Protein AF-A0AAW5EFV9-F1 (afdb_monomer)

Radius of gyration: 12.36 Å; Cα contacts (8 Å, |Δi|>4): 25; chains: 1; bounding box: 32×16×27 Å

Foldseek 3Di:
DPDPPDDDDDDPPPCCPPPVNVVVVDVCPDPVVQVVCCVPCVPVDHDPD

InterPro domains:
  IPR004872 Lipoprote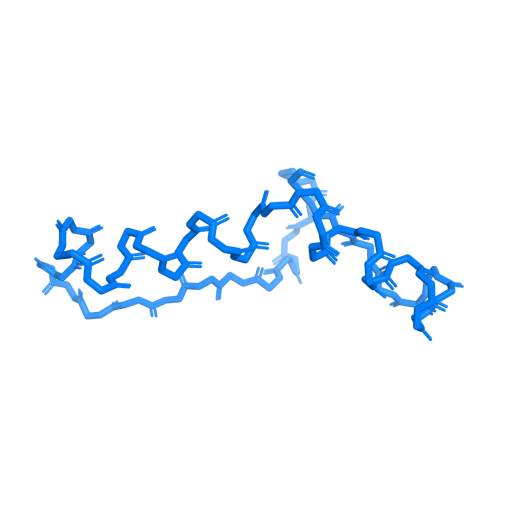in NlpA family [PF03180] (1-49)

Secondary structure (DSSP, 8-state):
---TT-------TT-TTSHHHHHHHHHHTSHHHHHHHHHHHTTSS----

Organism: Campylobacter jejuni (NCBI:txid197)

pLDDT: mean 94.36, std 7.96, range [51.31, 98.19]

Sequence (49 aa):
KDSLYAIVLAVRQGDEKNEKSLILKEILTSDKIKNFINEQYKGSVIPTF

Structure (mmCIF, N/CA/C/O backbone):
data_AF-A0AAW5EFV9-F1
#
_entry.id   AF-A0AAW5EFV9-F1
#
loop_
_atom_site.group_PDB
_atom_site.id
_atom_site.type_symbol
_atom_site.label_atom_id
_atom_site.label_alt_id
_atom_site.label_comp_id
_atom_site.label_asym_id
_atom_site.label_entity_id
_atom_site.label_seq_id
_a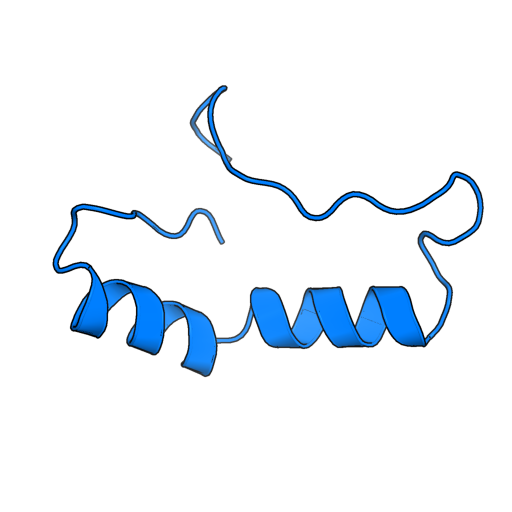tom_site.pdbx_PDB_ins_code
_atom_site.Cartn_x
_atom_site.Cartn_y
_atom_site.Cartn_z
_atom_site.occupancy
_atom_site.B_iso_or_equiv
_atom_site.auth_seq_id
_atom_site.auth_comp_id
_atom_site.auth_asym_id
_atom_site.auth_atom_id
_atom_site.pdbx_PDB_model_num
ATOM 1 N N . LYS A 1 1 ? -1.760 10.053 -5.502 1.00 51.31 1 LYS A N 1
ATOM 2 C CA . LYS A 1 1 ? -3.231 9.907 -5.709 1.00 51.31 1 LYS A CA 1
ATOM 3 C C . LYS A 1 1 ? -3.591 10.009 -7.202 1.00 51.31 1 LYS A C 1
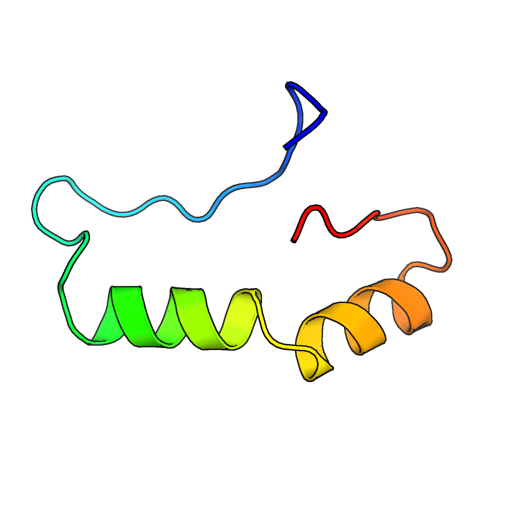ATOM 5 O O . LYS A 1 1 ? -4.720 10.335 -7.544 1.00 51.31 1 LYS A O 1
ATOM 10 N N . ASP A 1 2 ? -2.633 9.688 -8.079 1.00 67.12 2 ASP A N 1
ATOM 11 C CA . ASP A 1 2 ? -2.537 10.298 -9.415 1.00 67.12 2 ASP A CA 1
ATOM 12 C C . ASP A 1 2 ? -2.670 9.268 -10.547 1.00 67.12 2 ASP A C 1
ATOM 14 O O . ASP A 1 2 ? -2.453 9.579 -11.711 1.00 67.12 2 ASP A O 1
ATOM 18 N N . SER A 1 3 ? -3.033 8.027 -10.209 1.00 83.50 3 SER A N 1
ATOM 19 C CA . SER A 1 3 ? -3.255 6.942 -11.164 1.00 83.50 3 SER A CA 1
ATOM 20 C C . SER A 1 3 ? -4.496 6.145 -10.780 1.00 83.50 3 SER A C 1
ATOM 22 O O . SER A 1 3 ? -4.675 5.791 -9.614 1.00 83.50 3 SER A O 1
ATOM 24 N N . LEU A 1 4 ? -5.320 5.818 -11.779 1.00 90.69 4 LEU A N 1
ATOM 25 C CA . LEU A 1 4 ? -6.476 4.924 -11.639 1.00 90.69 4 LEU A CA 1
ATOM 26 C C . LEU A 1 4 ? -6.070 3.458 -11.396 1.00 90.69 4 LEU A C 1
ATOM 28 O O . LEU A 1 4 ? -6.923 2.634 -11.086 1.00 90.69 4 LEU A O 1
ATOM 32 N N . TYR A 1 5 ? -4.777 3.142 -11.515 1.00 90.25 5 TYR A N 1
ATOM 33 C CA . TYR A 1 5 ? -4.217 1.796 -11.368 1.00 90.25 5 TYR A CA 1
ATOM 34 C C . TYR A 1 5 ? -3.355 1.641 -10.109 1.00 90.25 5 TYR A C 1
ATOM 36 O O . TYR A 1 5 ? -2.557 0.710 -10.010 1.00 90.25 5 TYR A O 1
ATOM 44 N N . ALA A 1 6 ? -3.466 2.565 -9.151 1.00 92.81 6 ALA A N 1
ATOM 45 C CA . ALA A 1 6 ? -2.758 2.438 -7.884 1.00 92.81 6 ALA A CA 1
ATOM 46 C C . ALA A 1 6 ? -3.222 1.178 -7.131 1.00 92.81 6 ALA A C 1
ATOM 48 O O . ALA A 1 6 ? -4.419 0.929 -6.985 1.00 92.81 6 ALA A O 1
ATOM 49 N N . ILE A 1 7 ? -2.265 0.397 -6.627 1.00 92.56 7 ILE A N 1
ATOM 50 C CA . ILE A 1 7 ? -2.550 -0.742 -5.750 1.00 92.56 7 ILE A CA 1
ATOM 51 C C . ILE A 1 7 ? -2.987 -0.198 -4.386 1.00 92.56 7 ILE A C 1
ATOM 53 O O . ILE A 1 7 ? -2.337 0.688 -3.830 1.00 92.56 7 ILE A O 1
ATOM 57 N N . VAL A 1 8 ? -4.081 -0.732 -3.841 1.00 93.81 8 VAL A N 1
ATOM 58 C CA . VAL A 1 8 ? -4.666 -0.280 -2.571 1.00 93.81 8 VAL A CA 1
ATOM 59 C C . VAL A 1 8 ? -4.814 -1.426 -1.577 1.00 93.81 8 VAL A C 1
ATOM 61 O O . VAL A 1 8 ? -5.063 -2.571 -1.953 1.00 93.81 8 VAL A O 1
ATOM 64 N N . LEU A 1 9 ? -4.698 -1.101 -0.289 1.00 94.75 9 LEU A N 1
ATOM 65 C CA . LEU A 1 9 ? -5.088 -2.001 0.791 1.00 94.75 9 LEU A CA 1
ATOM 66 C C . LEU A 1 9 ? -6.617 -2.012 0.901 1.00 94.75 9 LEU A C 1
ATOM 68 O O . LEU A 1 9 ? -7.226 -0.976 1.167 1.00 94.75 9 LEU A O 1
ATOM 7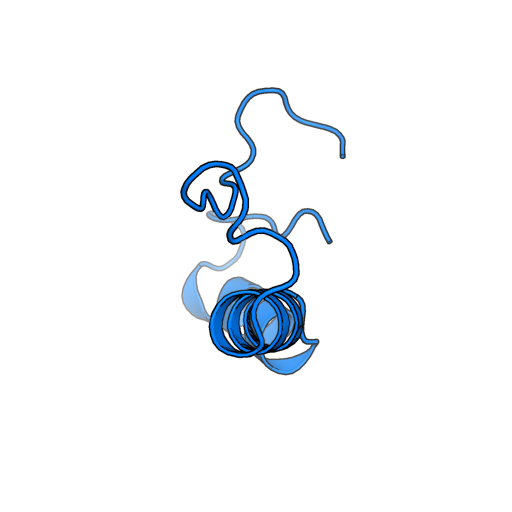2 N N . ALA A 1 10 ? -7.219 -3.185 0.733 1.00 96.56 10 ALA A N 1
ATOM 73 C CA . ALA A 1 10 ? -8.644 -3.405 0.945 1.00 96.56 10 ALA A CA 1
ATOM 74 C C . ALA A 1 10 ? -8.877 -4.182 2.246 1.00 96.56 10 ALA A C 1
ATOM 76 O O . ALA A 1 10 ? -8.128 -5.100 2.583 1.00 96.56 10 ALA A O 1
ATOM 77 N N . VAL A 1 11 ? -9.941 -3.827 2.959 1.00 97.44 11 VAL A N 1
ATOM 78 C CA . VAL A 1 11 ? -10.409 -4.517 4.166 1.00 97.44 11 VAL A CA 1
ATOM 79 C C . VAL A 1 11 ? -11.907 -4.784 4.045 1.00 97.44 11 VAL A C 1
ATOM 81 O O . VAL A 1 11 ? -12.572 -4.209 3.182 1.00 97.44 11 VAL A O 1
ATOM 84 N N . ARG A 1 12 ? -12.452 -5.671 4.886 1.00 97.94 12 ARG A N 1
ATOM 85 C CA . ARG A 1 12 ? -13.908 -5.855 4.958 1.00 97.94 12 ARG A CA 1
ATOM 86 C C . ARG A 1 12 ? -14.568 -4.584 5.485 1.00 97.94 12 ARG A C 1
ATOM 88 O O . ARG A 1 12 ? -13.982 -3.863 6.290 1.00 97.94 12 ARG A O 1
ATOM 95 N N . GLN A 1 13 ? -15.805 -4.352 5.063 1.00 97.62 13 GLN A N 1
ATOM 96 C CA . GLN A 1 13 ? -16.608 -3.244 5.565 1.00 97.62 13 GLN A CA 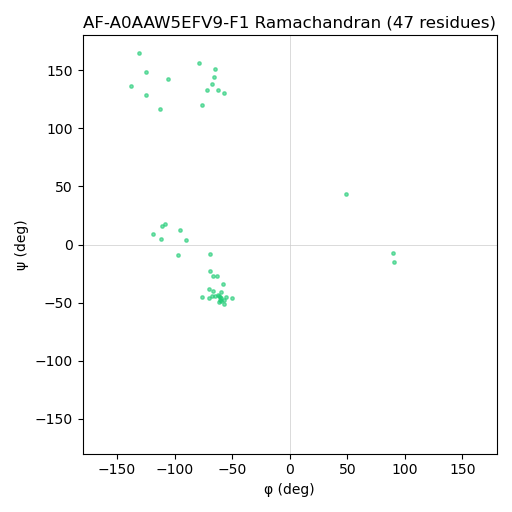1
ATOM 97 C C . GLN A 1 13 ? -16.754 -3.335 7.092 1.00 97.62 13 GLN A C 1
ATOM 99 O O . GLN A 1 13 ? -17.096 -4.395 7.616 1.00 97.62 13 GLN A O 1
ATOM 104 N N . GLY A 1 14 ? -16.494 -2.229 7.788 1.00 97.75 14 GLY A N 1
ATOM 105 C CA . GLY A 1 14 ? -16.495 -2.147 9.252 1.00 97.75 14 GLY A CA 1
ATOM 106 C C . GLY A 1 14 ? -15.139 -2.436 9.908 1.00 97.75 14 GLY A C 1
ATOM 107 O O . GLY A 1 14 ? -14.943 -2.074 11.067 1.00 97.75 14 GLY A O 1
ATOM 108 N N . ASP A 1 15 ? -14.181 -3.023 9.182 1.00 98.12 15 ASP A N 1
ATOM 109 C CA . ASP A 1 15 ? -12.836 -3.307 9.696 1.00 98.12 15 ASP A CA 1
ATOM 110 C C . ASP A 1 15 ? -11.848 -2.144 9.444 1.00 98.12 15 ASP A C 1
ATOM 112 O O . ASP A 1 15 ? -10.666 -2.262 9.770 1.00 98.12 15 ASP A O 1
ATOM 116 N N . GLU A 1 16 ? -12.280 -1.004 8.889 1.00 96.81 16 GLU A N 1
ATOM 117 C CA . GLU A 1 16 ? -11.400 0.101 8.459 1.00 96.81 16 GLU A CA 1
ATOM 118 C C . GLU A 1 16 ? -10.622 0.737 9.614 1.00 96.81 16 GLU A C 1
ATOM 120 O O . GLU A 1 16 ? -9.538 1.288 9.413 1.00 96.81 16 GLU A O 1
ATOM 125 N N . LYS A 1 17 ? -11.181 0.662 10.825 1.00 97.31 17 LYS A N 1
ATOM 126 C CA . LYS A 1 17 ? -10.598 1.218 12.052 1.00 97.31 17 LYS A CA 1
ATOM 127 C C . LYS A 1 17 ? -10.139 0.155 13.044 1.00 97.31 17 LYS A C 1
ATOM 129 O O . LYS A 1 17 ? -9.705 0.506 14.137 1.00 97.31 17 LYS A O 1
ATOM 134 N N . ASN A 1 18 ? -10.218 -1.125 12.684 1.00 97.75 18 ASN A N 1
ATOM 135 C CA . ASN A 1 18 ? -9.685 -2.173 13.542 1.00 97.75 18 ASN A CA 1
ATOM 136 C C . ASN A 1 18 ? -8.164 -2.040 13.635 1.00 97.75 18 ASN A C 1
ATOM 138 O O . ASN A 1 18 ? -7.495 -1.710 12.656 1.00 97.75 18 ASN A O 1
ATOM 142 N N . GLU A 1 19 ? -7.619 -2.348 14.810 1.00 98.12 19 GLU A N 1
ATOM 143 C CA . GLU A 1 19 ? -6.197 -2.181 15.133 1.00 98.12 19 GLU A CA 1
ATOM 144 C C . GLU A 1 19 ? -5.277 -2.791 14.065 1.00 98.12 19 GLU A C 1
ATOM 146 O O . GLU A 1 19 ? -4.371 -2.132 13.562 1.00 98.12 19 GLU A O 1
ATOM 151 N N . LYS A 1 20 ? -5.574 -4.019 13.622 1.00 97.31 20 LYS 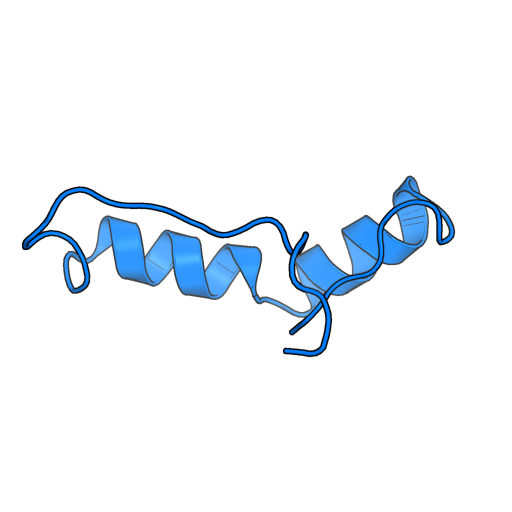A N 1
ATOM 152 C CA . LYS A 1 20 ? -4.798 -4.716 12.583 1.00 97.31 20 LYS A CA 1
ATOM 153 C C . LYS A 1 20 ? -4.772 -3.958 11.253 1.00 97.31 20 LYS A C 1
ATOM 155 O O . LYS A 1 20 ? -3.728 -3.891 10.610 1.00 97.31 20 LYS A O 1
ATOM 160 N N . SER A 1 21 ? -5.905 -3.388 10.844 1.00 98.00 21 SER A N 1
ATOM 161 C CA . SER A 1 21 ? -6.023 -2.615 9.603 1.00 98.00 21 SER A CA 1
ATOM 162 C C . SER A 1 21 ? -5.216 -1.321 9.680 1.00 98.00 21 SER A C 1
ATOM 164 O O . SER A 1 21 ? -4.549 -0.952 8.715 1.00 98.00 21 SER A O 1
ATOM 166 N N . LEU A 1 22 ? -5.242 -0.655 10.838 1.00 98.06 22 LEU A N 1
ATOM 167 C CA . LEU A 1 22 ? -4.478 0.569 11.075 1.00 98.06 22 LEU A CA 1
ATOM 168 C C . LEU A 1 22 ? -2.969 0.301 11.089 1.00 98.06 22 LEU A C 1
ATOM 170 O O . LEU A 1 22 ? -2.236 1.012 10.407 1.00 98.06 22 LEU A O 1
ATOM 174 N N . ILE A 1 23 ? -2.525 -0.765 11.764 1.00 98.06 23 ILE A N 1
ATOM 175 C CA . ILE A 1 23 ? -1.114 -1.179 11.784 1.00 98.06 23 ILE A CA 1
ATOM 176 C C . ILE A 1 23 ? -0.622 -1.497 10.367 1.00 98.06 23 ILE A C 1
ATOM 178 O O . ILE A 1 23 ? 0.440 -1.033 9.956 1.00 98.06 23 ILE A O 1
ATOM 182 N N . LEU A 1 24 ? -1.398 -2.258 9.585 1.00 97.38 24 LEU A N 1
ATOM 183 C CA . LEU A 1 24 ? -1.040 -2.563 8.197 1.00 97.38 24 LEU A CA 1
ATOM 184 C C . LEU A 1 24 ? -0.945 -1.298 7.349 1.00 97.38 24 LEU A C 1
ATOM 186 O O . LEU A 1 24 ? 0.013 -1.150 6.593 1.00 97.38 24 LEU A O 1
ATOM 190 N N . LYS A 1 25 ? -1.911 -0.384 7.484 1.00 96.88 2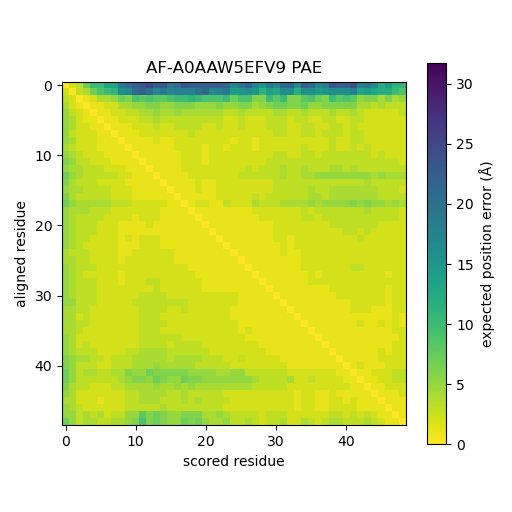5 LYS A N 1
ATOM 191 C CA . LYS A 1 25 ? -1.890 0.895 6.777 1.00 96.88 25 LYS A CA 1
ATOM 192 C C . LYS A 1 25 ? -0.610 1.667 7.096 1.00 96.88 25 LYS A C 1
ATOM 194 O O . LYS A 1 25 ? 0.076 2.059 6.163 1.00 96.88 25 LYS A O 1
ATOM 199 N N . GLU A 1 26 ? -0.276 1.834 8.374 1.00 97.44 26 GLU A N 1
ATOM 200 C CA . GLU A 1 26 ? 0.910 2.575 8.816 1.00 97.44 26 GLU A CA 1
ATOM 201 C C . GLU A 1 26 ? 2.209 1.963 8.278 1.00 97.44 26 GLU A C 1
ATOM 203 O O . GLU A 1 26 ? 3.027 2.669 7.688 1.00 97.44 26 GLU A O 1
ATOM 208 N N . ILE A 1 27 ? 2.373 0.642 8.415 1.00 97.25 27 ILE A N 1
ATOM 209 C CA . ILE A 1 27 ? 3.568 -0.062 7.938 1.00 97.25 27 ILE A CA 1
ATOM 210 C C . ILE A 1 27 ? 3.701 0.090 6.423 1.00 97.25 27 ILE A C 1
ATOM 212 O O . ILE A 1 27 ? 4.773 0.462 5.941 1.00 97.25 27 ILE A O 1
ATOM 216 N N . LEU A 1 28 ? 2.629 -0.176 5.672 1.00 96.25 28 LEU A N 1
ATOM 217 C CA . LEU A 1 28 ? 2.655 -0.138 4.210 1.00 96.25 28 LEU A CA 1
ATOM 218 C C . LEU A 1 28 ? 2.878 1.272 3.663 1.00 96.25 28 LEU A C 1
ATOM 220 O O . LEU A 1 28 ? 3.455 1.393 2.587 1.00 96.25 28 LEU A O 1
ATOM 224 N N . THR A 1 29 ? 2.481 2.316 4.398 1.00 96.12 29 THR A N 1
ATOM 225 C CA . THR A 1 29 ? 2.733 3.715 4.022 1.00 96.12 29 THR A CA 1
ATOM 226 C C . THR A 1 29 ? 3.980 4.324 4.672 1.00 96.12 29 THR A C 1
ATOM 228 O O . THR A 1 29 ? 4.147 5.539 4.640 1.00 96.12 29 THR A O 1
ATOM 231 N N . SER A 1 30 ? 4.847 3.515 5.289 1.00 97.88 30 SER A N 1
ATOM 232 C CA . SER A 1 30 ? 6.056 4.002 5.967 1.00 97.88 30 SER A CA 1
ATOM 233 C C . SER A 1 30 ? 7.205 4.317 5.003 1.00 97.88 30 SER A C 1
ATOM 235 O O . SER A 1 30 ? 7.336 3.708 3.935 1.00 97.88 30 SER A O 1
ATOM 237 N N . ASP A 1 31 ? 8.122 5.190 5.432 1.00 97.69 31 ASP A N 1
ATOM 238 C CA . ASP A 1 31 ? 9.348 5.512 4.685 1.00 97.69 31 ASP A CA 1
ATOM 239 C C . ASP A 1 31 ? 10.211 4.276 4.414 1.00 97.69 31 ASP A C 1
ATOM 241 O O . ASP A 1 31 ? 10.819 4.144 3.352 1.00 97.69 31 ASP A O 1
ATOM 245 N N . LYS A 1 32 ? 10.220 3.316 5.346 1.00 97.94 32 LYS A N 1
ATOM 246 C CA . LYS A 1 32 ? 10.936 2.049 5.173 1.00 97.94 32 LYS A CA 1
ATOM 247 C C . LYS A 1 32 ? 10.408 1.268 3.969 1.00 97.94 32 LYS A C 1
ATOM 249 O O . LYS A 1 32 ? 11.203 0.768 3.176 1.00 97.94 32 LYS A O 1
ATOM 254 N N . ILE A 1 33 ? 9.085 1.167 3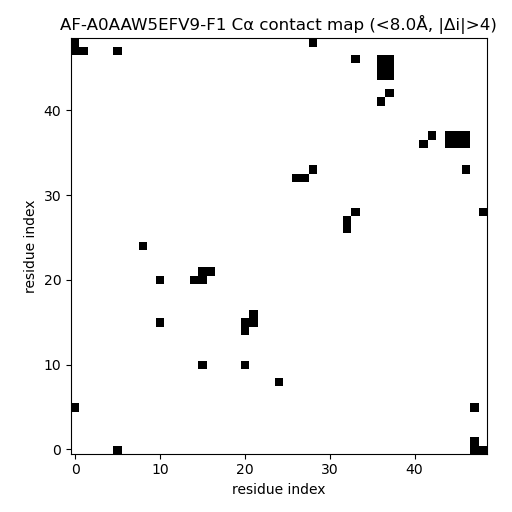.821 1.00 97.62 33 ILE A N 1
ATOM 255 C CA . ILE A 1 33 ? 8.472 0.482 2.677 1.00 97.62 33 ILE A CA 1
ATOM 256 C C . ILE A 1 33 ? 8.665 1.287 1.391 1.00 97.62 33 ILE A C 1
ATOM 258 O O . ILE A 1 33 ? 8.973 0.699 0.356 1.00 97.62 33 ILE A O 1
ATOM 262 N N . LYS A 1 34 ? 8.576 2.619 1.451 1.00 96.50 34 LYS A N 1
ATOM 263 C CA . LYS A 1 34 ? 8.867 3.491 0.305 1.00 96.50 34 LYS A CA 1
ATOM 264 C C . LYS A 1 34 ? 10.281 3.268 -0.238 1.00 96.50 34 LYS A C 1
ATOM 266 O O . LYS A 1 34 ? 10.451 3.059 -1.438 1.00 96.50 34 LYS A O 1
ATOM 271 N N . ASN A 1 35 ? 11.278 3.245 0.645 1.00 97.75 35 ASN A N 1
ATOM 272 C CA . ASN A 1 35 ? 12.671 3.003 0.272 1.00 97.75 35 ASN A CA 1
ATOM 273 C C . ASN A 1 35 ? 12.864 1.592 -0.286 1.00 97.75 35 ASN A C 1
ATOM 275 O O . ASN A 1 35 ? 13.452 1.438 -1.352 1.00 97.75 35 ASN A O 1
ATOM 279 N N . PHE A 1 36 ? 12.277 0.583 0.362 1.00 97.69 36 PHE A N 1
ATOM 280 C CA . PHE A 1 36 ? 12.297 -0.790 -0.139 1.00 97.69 36 PHE A CA 1
ATOM 281 C C . PHE A 1 36 ? 11.735 -0.896 -1.566 1.00 97.69 36 PHE A C 1
ATOM 283 O O . PHE A 1 36 ? 12.354 -1.528 -2.420 1.00 97.69 36 PHE A O 1
ATOM 290 N N . ILE A 1 37 ? 10.598 -0.250 -1.855 1.00 97.44 37 ILE A N 1
ATOM 291 C CA . ILE A 1 37 ? 9.999 -0.254 -3.198 1.00 97.44 37 ILE A CA 1
ATOM 292 C C . ILE A 1 37 ? 10.965 0.359 -4.221 1.00 97.44 37 ILE A C 1
ATOM 294 O O . ILE A 1 37 ? 11.209 -0.235 -5.273 1.00 97.44 37 ILE A O 1
ATOM 298 N N . ASN A 1 38 ? 11.541 1.520 -3.902 1.00 97.06 38 ASN A N 1
ATOM 299 C CA . ASN A 1 38 ? 12.463 2.216 -4.798 1.00 97.06 38 ASN A CA 1
ATOM 300 C C . ASN A 1 38 ? 13.729 1.389 -5.081 1.00 97.06 38 ASN A C 1
ATOM 302 O O . ASN A 1 38 ? 14.154 1.291 -6.233 1.00 97.06 38 ASN A O 1
ATOM 306 N N . GLU A 1 39 ? 14.306 0.763 -4.055 1.00 97.88 39 GLU A N 1
ATOM 307 C CA . GLU A 1 39 ? 15.534 -0.031 -4.164 1.00 97.88 39 GLU A CA 1
ATOM 308 C C . GLU A 1 39 ? 15.328 -1.344 -4.926 1.00 97.88 39 GLU A C 1
ATOM 310 O O . GLU A 1 39 ? 16.126 -1.688 -5.802 1.00 97.88 39 GLU A O 1
ATOM 315 N N . GLN A 1 40 ? 14.259 -2.081 -4.611 1.00 98.19 40 GLN A N 1
ATOM 316 C CA . GLN A 1 40 ? 14.021 -3.403 -5.190 1.00 98.19 40 GLN A CA 1
ATOM 317 C C . GLN A 1 40 ? 13.520 -3.324 -6.628 1.00 98.19 40 GLN A C 1
ATOM 319 O O . GLN A 1 40 ? 14.004 -4.051 -7.495 1.00 98.19 40 GLN A O 1
ATOM 324 N N . TYR A 1 41 ? 12.562 -2.436 -6.897 1.00 96.94 41 TYR A N 1
ATOM 325 C CA . TYR A 1 41 ? 11.876 -2.400 -8.190 1.00 96.94 41 TYR A CA 1
ATOM 326 C C . TYR A 1 41 ? 12.457 -1.373 -9.158 1.00 96.94 41 TYR A C 1
ATOM 328 O O . TYR A 1 41 ? 12.090 -1.381 -10.335 1.00 96.94 41 TYR A O 1
ATOM 336 N N . LYS A 1 42 ? 13.368 -0.509 -8.688 1.00 95.50 42 LYS A N 1
ATOM 337 C CA . LYS A 1 42 ? 14.159 0.420 -9.511 1.00 95.50 42 LYS A CA 1
ATOM 338 C C . LYS A 1 42 ? 13.303 1.212 -10.512 1.00 95.50 42 LYS A C 1
ATOM 340 O O . LYS A 1 42 ? 13.652 1.332 -11.682 1.00 95.50 42 LYS A O 1
ATOM 345 N N . GLY A 1 43 ? 12.151 1.706 -10.054 1.00 93.31 43 GLY A N 1
ATOM 346 C CA . GLY A 1 43 ? 11.211 2.498 -10.860 1.00 93.31 43 GLY A CA 1
ATOM 347 C C . GLY A 1 43 ? 10.138 1.703 -11.614 1.00 93.31 43 GLY A C 1
ATOM 348 O O . GLY A 1 43 ? 9.210 2.311 -12.136 1.00 93.31 43 GLY A O 1
ATOM 349 N N . SER A 1 44 ? 10.193 0.366 -11.622 1.00 95.44 44 SER A N 1
ATOM 350 C CA . SER A 1 44 ? 9.119 -0.480 -12.185 1.00 95.44 44 SER A CA 1
ATOM 351 C C . SER A 1 44 ? 7.839 -0.437 -11.341 1.00 95.44 44 SER A C 1
ATOM 353 O O . SER A 1 44 ? 6.749 -0.711 -11.835 1.00 95.44 44 SER A O 1
ATOM 355 N N . VAL A 1 45 ? 7.976 -0.090 -10.059 1.00 94.56 45 VAL A N 1
ATOM 356 C CA . VAL A 1 45 ? 6.877 0.176 -9.130 1.00 94.56 45 VAL A CA 1
ATOM 357 C C . VAL A 1 45 ? 7.095 1.565 -8.548 1.00 94.56 45 VAL A C 1
ATOM 359 O O . VAL A 1 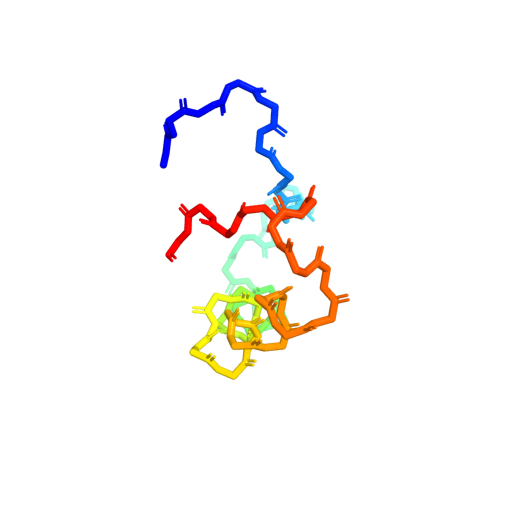45 ? 8.183 1.866 -8.060 1.00 94.56 45 VAL A O 1
ATOM 362 N N . ILE A 1 46 ? 6.060 2.402 -8.605 1.00 94.12 46 ILE A N 1
ATOM 363 C CA . ILE A 1 46 ? 6.106 3.790 -8.143 1.00 94.12 46 ILE A CA 1
ATOM 364 C C . ILE A 1 46 ? 5.197 3.919 -6.911 1.00 94.12 46 ILE A C 1
ATOM 366 O O . ILE A 1 46 ? 3.988 3.697 -7.034 1.00 94.12 46 ILE A O 1
ATOM 370 N N . PRO A 1 47 ? 5.733 4.255 -5.723 1.00 93.75 47 PRO A N 1
ATOM 371 C CA . PRO A 1 47 ? 4.919 4.458 -4.528 1.00 93.75 47 PRO A CA 1
ATOM 372 C C . PRO A 1 47 ? 4.046 5.712 -4.680 1.00 93.75 47 PRO A C 1
ATOM 374 O O . PRO A 1 47 ? 4.503 6.745 -5.165 1.00 93.75 47 PRO A O 1
ATOM 377 N N . THR A 1 48 ? 2.782 5.636 -4.257 1.00 91.75 48 THR A N 1
ATOM 378 C CA . THR A 1 48 ? 1.794 6.720 -4.440 1.00 91.75 48 THR A CA 1
ATOM 379 C C . THR A 1 48 ? 1.429 7.456 -3.146 1.00 91.75 48 THR A C 1
ATOM 381 O O . THR A 1 48 ? 0.372 8.099 -3.095 1.00 91.75 48 THR A O 1
ATOM 384 N N . PHE A 1 49 ? 2.258 7.311 -2.111 1.00 89.44 49 PHE A N 1
ATOM 385 C CA . PHE A 1 49 ? 2.094 7.863 -0.766 1.00 89.44 49 PHE A CA 1
ATOM 386 C C . PHE A 1 49 ? 3.388 8.529 -0.271 1.00 89.44 49 PHE A C 1
ATOM 388 O O . PHE A 1 49 ? 4.497 8.223 -0.786 1.00 89.44 49 PHE A O 1
#

Mean predicted aligned error: 2.98 Å

Solvent-accessible surface area (backbone atoms only — not comparable to full-atom values): 3261 Å² total; per-residue (Å²): 119,88,56,99,80,65,88,76,92,82,71,62,92,87,41,75,77,36,69,69,46,46,53,50,51,53,55,69,70,26,71,68,42,50,49,50,42,46,68,75,44,68,69,81,47,77,82,71,121